Protein 4ZLD (pdb70)

Structure (mmCIF, N/CA/C/O backbone):
data_4ZLD
#
_entry.id   4ZLD
#
_cell.length_a   59.236
_cell.length_b   89.955
_cell.length_c   84.632
_cell.angle_alpha   90.00
_cell.angle_beta   90.00
_cell.angle_gamma   90.00
#
_symmetry.space_group_name_H-M   'C 2 2 21'
#
loop_
_entity.id
_entity.type
_entity.pdbx_description
1 polymer Roquin-2
2 polymer "RNA (5'-R(*UP*AP*AP*CP*UP*UP*CP*UP*GP*UP*GP*AP*AP*GP*UP*UP*G)-3')"
3 non-polymer GLYCEROL
4 water water
#
loop_
_atom_site.group_PDB
_atom_site.id
_atom_site.type_symbol
_atom_site.label_atom_id
_atom_site.label_alt_id
_atom_site.label_comp_id
_atom_site.label_asym_id
_atom_site.label_entity_id
_atom_site.label_seq_id
_atom_site.pdbx_PDB_ins_code
_atom_site.Cartn_x
_atom_site.Cartn_y
_atom_site.Cartn_z
_atom_site.occupancy
_atom_site.B_iso_or_equiv
_atom_site.auth_seq_id
_atom_site.auth_comp_id
_atom_site.auth_asym_id
_atom_site.auth_atom_id
_atom_site.pdbx_PDB_model_num
ATOM 1 N N . GLN A 1 1 ? -21.394 22.799 -36.387 1.00 46.09 171 GLN A N 1
ATOM 2 C CA . GLN A 1 1 ? -22.403 21.874 -35.781 1.00 43.13 171 GLN A CA 1
ATOM 3 C C . GLN A 1 1 ? -23.349 22.602 -34.837 1.00 41.74 171 GLN A C 1
ATOM 4 O O . GLN A 1 1 ? -22.953 23.536 -34.133 1.00 43.68 171 GLN A O 1
ATOM 10 N N . ASN A 1 2 ? -24.596 22.141 -34.809 1.00 38.08 172 ASN A N 1
ATOM 11 C CA . ASN A 1 2 ? -25.588 22.649 -33.876 1.00 37.48 172 ASN A CA 1
ATOM 12 C C . ASN A 1 2 ? -25.399 21.994 -32.497 1.00 34.98 172 ASN A C 1
ATOM 13 O O . ASN A 1 2 ? -24.639 21.020 -32.369 1.00 32.23 172 ASN A O 1
ATOM 18 N N . PRO A 1 3 ? -26.069 22.532 -31.465 1.00 32.93 173 PRO A N 1
ATOM 19 C CA . PRO A 1 3 ? -25.858 22.006 -30.108 1.00 31.06 173 PRO A CA 1
ATOM 20 C C . PRO A 1 3 ? -26.105 20.502 -29.970 1.00 29.89 173 PRO A C 1
ATOM 21 O O . PRO A 1 3 ? -25.376 19.819 -29.241 1.00 27.78 173 PRO A O 1
ATOM 25 N N A GLN A 1 4 ? -27.104 20.000 -30.683 0.50 28.36 174 GLN A N 1
ATOM 26 N N B GLN A 1 4 ? -27.121 19.988 -30.664 0.50 28.66 174 GLN A N 1
ATOM 27 C CA A GLN A 1 4 ? -27.481 18.599 -30.601 0.50 27.98 174 GLN A CA 1
ATOM 28 C CA B GLN A 1 4 ? -27.464 18.562 -30.601 0.50 28.42 174 GLN A CA 1
ATOM 29 C C A GLN A 1 4 ? -26.413 17.680 -31.200 0.50 28.01 174 GLN A C 1
ATOM 30 C C B GLN A 1 4 ? -26.361 17.690 -31.171 0.50 28.22 174 GLN A C 1
ATOM 31 O O A GLN A 1 4 ? -26.132 16.608 -30.662 0.50 27.92 174 GLN A O 1
ATOM 32 O O B GLN A 1 4 ? -26.012 16.656 -30.599 0.50 28.06 174 GLN A O 1
ATOM 43 N N . GLN A 1 5 ? -25.815 18.107 -32.308 1.00 28.20 175 GLN A N 1
ATOM 44 C CA . GLN A 1 5 ? -24.749 17.355 -32.954 1.00 29.92 175 GLN A CA 1
ATOM 45 C C . GLN A 1 5 ? -23.478 17.380 -32.091 1.00 25.74 175 GLN A C 1
ATOM 46 O O . GLN A 1 5 ? -22.789 16.362 -31.944 1.00 24.47 175 GLN A O 1
ATOM 52 N N . LEU A 1 6 ? -23.178 18.540 -31.507 1.00 24.80 176 LEU A N 1
ATOM 53 C CA . LEU A 1 6 ? -22.023 18.665 -30.623 1.00 23.52 176 LEU A CA 1
ATOM 54 C C . LEU A 1 6 ? -22.157 17.726 -29.433 1.00 23.39 176 LEU A C 1
ATOM 55 O O . LEU A 1 6 ? -21.213 17.020 -29.091 1.00 23.10 176 LEU A O 1
ATOM 60 N N . SER A 1 7 ? -23.337 17.709 -28.828 1.00 24.62 177 SER A N 1
ATOM 61 C CA . SER A 1 7 ? -23.593 16.838 -27.674 1.00 24.17 177 SER A CA 1
ATOM 62 C C . SER A 1 7 ? -23.432 15.361 -28.034 1.00 23.31 177 SER A C 1
ATOM 63 O O . SER A 1 7 ? -22.737 14.601 -27.343 1.00 21.58 177 SER A O 1
ATOM 66 N N . ALA A 1 8 ? -24.068 14.944 -29.119 1.00 22.13 178 ALA A N 1
ATOM 67 C CA . ALA A 1 8 ? -23.989 13.546 -29.554 1.00 22.16 178 ALA A CA 1
ATOM 68 C C . ALA A 1 8 ? -22.560 13.141 -29.906 1.00 21.49 178 ALA A C 1
ATOM 69 O O . ALA A 1 8 ? -22.118 12.051 -29.558 1.00 22.15 178 ALA A O 1
ATOM 71 N N . ASN A 1 9 ? -21.830 14.021 -30.605 1.00 20.52 179 ASN A N 1
ATOM 72 C CA . ASN A 1 9 ? -20.458 13.716 -30.963 1.00 21.55 179 ASN A CA 1
ATOM 73 C C . ASN A 1 9 ? -19.562 13.663 -29.726 1.00 20.40 179 ASN A C 1
ATOM 74 O O . ASN A 1 9 ? -18.627 12.867 -29.679 1.00 19.27 179 ASN A O 1
ATOM 79 N N . LEU A 1 10 ? -19.850 14.509 -28.741 1.00 18.65 180 LEU A N 1
ATOM 80 C CA . LEU A 1 10 ? -19.082 14.507 -27.491 1.00 18.56 180 LEU A CA 1
ATOM 81 C C . LEU A 1 10 ? -19.259 13.174 -26.780 1.00 18.43 180 LEU A C 1
ATOM 82 O O . LEU A 1 10 ? -18.291 12.531 -26.401 1.00 17.85 180 LEU A O 1
ATOM 87 N N . TRP A 1 11 ? -20.494 12.742 -26.617 1.00 18.76 181 TRP A N 1
ATOM 88 C CA . TRP A 1 11 ? -20.699 11.518 -25.846 1.00 18.49 181 TRP A CA 1
ATOM 89 C C . TRP A 1 11 ? -20.170 10.300 -26.618 1.00 19.00 181 TRP A C 1
ATOM 90 O O . TRP A 1 11 ? -19.657 9.360 -26.019 1.00 19.05 181 TRP A O 1
ATOM 101 N N . ALA A 1 12 ? -20.248 10.327 -27.950 1.00 19.11 182 ALA A N 1
ATOM 102 C CA . ALA A 1 12 ? -19.578 9.306 -28.749 1.00 19.88 182 ALA A CA 1
ATOM 103 C C . ALA A 1 12 ? -18.078 9.236 -28.477 1.00 19.14 182 ALA A C 1
ATOM 104 O O . ALA A 1 12 ? -17.508 8.152 -28.376 1.00 19.10 182 ALA A O 1
ATOM 106 N N . ALA A 1 13 ? -17.426 10.391 -28.364 1.00 18.77 183 ALA A N 1
ATOM 107 C CA . ALA A 1 13 ? -15.987 10.432 -28.126 1.00 19.03 183 ALA A CA 1
ATOM 108 C C . ALA A 1 13 ? -15.642 9.913 -26.727 1.00 17.99 183 ALA A C 1
ATOM 109 O O . ALA A 1 13 ? -14.678 9.175 -26.552 1.00 18.15 183 ALA A O 1
ATOM 111 N N . VAL A 1 14 ? -16.440 10.320 -25.745 1.00 17.66 184 VAL A N 1
ATOM 112 C CA . VAL A 1 14 ? -16.261 9.877 -24.370 1.00 17.36 184 VAL A CA 1
ATOM 113 C C . VAL A 1 14 ? -16.441 8.353 -24.301 1.00 18.06 184 VAL A C 1
ATOM 114 O O . VAL A 1 14 ? -15.595 7.638 -23.746 1.00 18.18 184 VAL A O 1
ATOM 118 N N . ARG A 1 15 ? -17.518 7.850 -24.894 1.00 18.62 185 ARG A N 1
ATOM 119 C CA . ARG A 1 15 ? -17.779 6.408 -24.874 1.00 19.11 185 ARG A CA 1
ATOM 120 C C . ARG A 1 15 ? -16.739 5.598 -25.635 1.00 19.33 185 ARG A C 1
ATOM 121 O O . ARG A 1 15 ? -16.415 4.480 -25.239 1.00 19.75 185 ARG A O 1
ATOM 129 N N . ALA A 1 16 ? -16.213 6.165 -26.724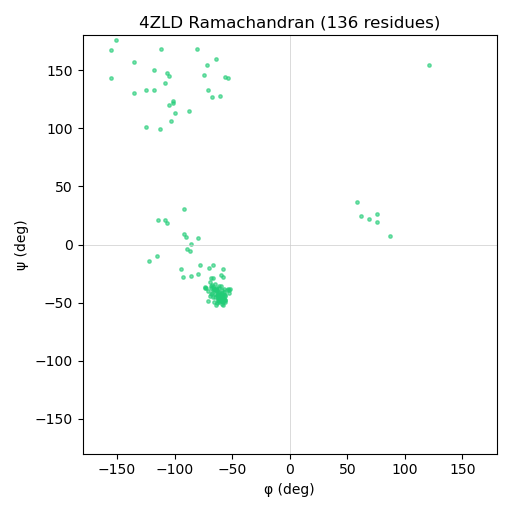 1.00 18.96 186 ALA A N 1
ATOM 130 C CA . ALA A 1 16 ? -15.170 5.495 -27.496 1.00 19.39 186 ALA A CA 1
ATOM 131 C C . ALA A 1 16 ? -13.923 5.219 -26.662 1.00 19.31 186 ALA A C 1
ATOM 132 O O . ALA A 1 16 ? -13.165 4.287 -26.969 1.00 21.82 186 ALA A O 1
ATOM 134 N N . ARG A 1 17 ? -13.708 6.030 -25.623 1.00 18.43 187 ARG A N 1
ATOM 135 C CA . ARG A 1 17 ? -12.589 5.901 -24.717 1.00 18.61 187 ARG A CA 1
ATOM 136 C C . ARG A 1 17 ? -12.891 5.033 -23.483 1.00 18.86 187 ARG A C 1
ATOM 137 O O . ARG A 1 17 ? -12.077 4.941 -22.575 1.00 20.30 187 ARG A O 1
ATOM 145 N N . GLY A 1 18 ? -14.039 4.368 -23.475 1.00 18.17 188 GLY A N 1
ATOM 146 C CA . GLY A 1 18 ? -14.417 3.507 -22.346 1.00 18.91 188 GLY A CA 1
ATOM 147 C C . GLY A 1 18 ? -14.878 4.304 -21.146 1.00 18.75 188 GLY A C 1
ATOM 148 O O . GLY A 1 18 ? -14.882 3.799 -20.016 1.00 19.79 188 GLY A O 1
ATOM 149 N N . CYS A 1 19 ? -15.259 5.550 -21.383 1.00 18.64 189 CYS A N 1
ATOM 150 C CA . CYS A 1 19 ? -15.702 6.446 -20.316 1.00 18.24 189 CYS A CA 1
ATOM 151 C C . CYS A 1 19 ? -17.193 6.734 -20.459 1.00 18.16 189 CYS A C 1
ATOM 152 O O . CYS A 1 19 ? -17.791 6.396 -21.468 1.00 18.78 189 CYS A O 1
ATOM 155 N N . GLN A 1 20 ? -17.796 7.333 -19.439 1.00 17.32 190 GLN A N 1
ATOM 156 C CA . GLN A 1 20 ? -19.208 7.748 -19.528 1.00 17.61 190 GLN A CA 1
ATOM 157 C C . GLN A 1 20 ? -19.478 8.877 -18.561 1.00 17.35 190 GLN A C 1
ATOM 158 O O . GLN A 1 20 ? -18.937 8.909 -17.442 1.00 16.86 190 GLN A O 1
ATOM 164 N N . PHE A 1 21 ? -20.331 9.794 -19.005 1.00 17.21 191 PHE A N 1
ATOM 165 C CA . PHE A 1 21 ? -20.955 10.775 -18.152 1.00 17.25 191 PHE A CA 1
ATOM 166 C C . PHE A 1 21 ? -22.394 10.308 -17.959 1.00 18.09 191 PHE A C 1
ATOM 167 O O . PHE A 1 21 ? -23.129 10.121 -18.929 1.00 19.15 191 PHE A O 1
ATOM 175 N N . LEU A 1 22 ? -22.763 10.058 -16.712 1.00 17.88 192 LEU A N 1
ATOM 176 C CA . LEU A 1 22 ? -24.055 9.428 -16.398 1.00 19.02 192 LEU A CA 1
ATOM 177 C C . LEU A 1 22 ? -25.227 10.407 -16.257 1.00 19.99 192 LEU A C 1
ATOM 178 O O . LEU A 1 22 ? -26.377 9.973 -16.121 1.00 21.79 192 LEU A O 1
ATOM 183 N N . GLY A 1 23 ? -24.947 11.701 -16.312 1.00 17.96 193 GLY A N 1
ATOM 184 C CA . GLY A 1 23 ? -25.938 12.739 -16.069 1.00 17.69 193 GLY A CA 1
ATOM 185 C C . GLY A 1 23 ? -25.464 13.584 -14.901 1.00 18.11 193 GLY A C 1
ATOM 186 O O . GLY A 1 23 ? -24.728 13.091 -14.038 1.00 18.20 193 GLY A O 1
ATOM 187 N N . PRO A 1 24 ? -25.905 14.849 -14.820 1.00 17.99 194 PRO A N 1
ATOM 188 C CA . PRO A 1 24 ? -25.318 15.722 -13.801 1.00 18.13 194 PRO A CA 1
ATOM 189 C C . PRO A 1 24 ? -25.486 15.240 -12.355 1.00 18.33 194 PRO A C 1
ATOM 190 O O . PRO A 1 24 ? -24.502 15.175 -11.614 1.00 19.42 194 PRO A O 1
ATOM 194 N N . ALA A 1 25 ? -26.696 14.862 -11.955 1.00 18.93 195 ALA A N 1
ATOM 195 C CA . ALA A 1 25 ? -26.895 14.445 -10.565 1.00 19.36 195 ALA A CA 1
ATOM 196 C C . ALA A 1 25 ? -26.139 13.162 -10.227 1.00 18.23 195 ALA A C 1
ATOM 197 O O . ALA A 1 25 ? -25.479 13.064 -9.190 1.00 19.25 195 ALA A O 1
ATOM 199 N N . MET A 1 26 ? -26.284 12.143 -11.063 1.00 17.81 196 MET A N 1
ATOM 200 C CA . MET A 1 26 ? -25.633 10.872 -10.779 1.00 17.57 196 MET A CA 1
ATOM 201 C C . MET A 1 26 ? -24.120 10.990 -10.808 1.00 17.69 196 MET A C 1
ATOM 202 O O . MET A 1 26 ? -23.440 10.379 -9.977 1.00 16.79 196 MET A O 1
ATOM 207 N N . GLN A 1 27 ? -23.573 11.765 -11.744 1.00 16.52 197 GLN A N 1
ATOM 208 C CA . GLN A 1 27 ? -22.115 11.882 -11.838 1.00 16.97 197 GLN A CA 1
ATOM 209 C C . GLN A 1 27 ? -21.556 12.510 -10.570 1.00 16.83 197 GLN A 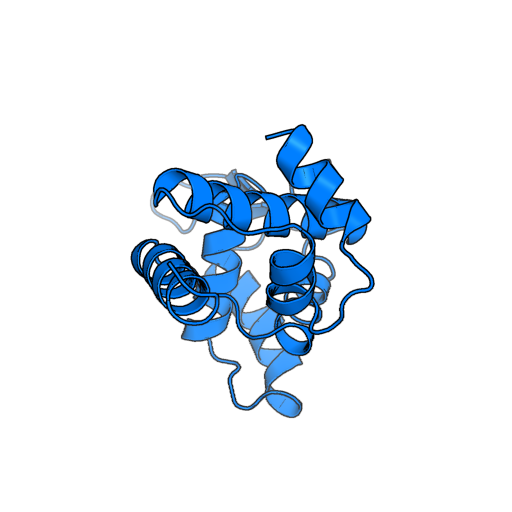C 1
ATOM 210 O O . GLN A 1 27 ? -20.529 12.060 -10.060 1.00 16.81 197 GLN A O 1
ATOM 216 N N . GLU A 1 28 ? -22.221 13.556 -10.085 1.00 16.64 198 GLU A N 1
ATOM 217 C CA . GLU A 1 28 ? -21.826 14.228 -8.849 1.00 18.39 198 GLU A CA 1
ATOM 218 C C . GLU A 1 28 ? -21.812 13.241 -7.678 1.00 17.86 198 GLU A C 1
ATOM 219 O O . GLU A 1 28 ? -20.825 13.179 -6.918 1.00 17.76 198 GLU A O 1
ATOM 225 N N A GLU A 1 29 ? -22.884 12.461 -7.525 0.50 17.42 199 GLU A N 1
ATOM 226 N N B GLU A 1 29 ? -22.878 12.462 -7.519 0.50 17.79 199 GLU A N 1
ATOM 227 C CA A GLU A 1 29 ? -22.947 11.487 -6.430 0.50 17.28 199 GLU A CA 1
ATOM 228 C CA B GLU A 1 29 ? -22.902 11.504 -6.423 0.50 17.94 199 GLU A CA 1
ATOM 229 C C A GLU A 1 29 ? -21.888 10.392 -6.567 0.50 16.93 199 GLU A C 1
ATOM 230 C C B GLU A 1 29 ? -21.802 10.463 -6.578 0.50 17.25 199 GLU A C 1
ATOM 231 O O A GLU A 1 29 ? -21.337 9.923 -5.570 0.50 17.26 199 GLU A O 1
ATOM 232 O O B GLU A 1 29 ? -21.104 10.138 -5.612 0.50 17.50 199 GLU A O 1
ATOM 243 N N . ALA A 1 30 ? -21.613 9.959 -7.794 1.00 15.99 200 ALA A N 1
ATOM 244 C CA . ALA A 1 30 ? -20.571 8.948 -8.013 1.00 15.73 200 ALA A CA 1
ATOM 245 C C . ALA A 1 30 ? -19.189 9.479 -7.587 1.00 16.31 200 ALA A C 1
ATOM 246 O O . ALA A 1 30 ? -18.427 8.786 -6.903 1.00 15.95 200 ALA A O 1
ATOM 248 N N . LEU A 1 31 ? -18.886 10.706 -7.974 1.00 16.26 201 LEU A N 1
ATOM 249 C CA . LEU A 1 31 ? -17.601 11.316 -7.630 1.00 16.68 201 LEU A CA 1
ATOM 250 C C . LEU A 1 31 ? -17.454 11.543 -6.114 1.00 16.71 201 LEU A C 1
ATOM 251 O O . LEU A 1 31 ? -16.382 11.336 -5.549 1.00 16.81 201 LEU A O 1
ATOM 256 N N . LYS A 1 32 ? -18.541 11.937 -5.465 1.00 16.91 202 LYS A N 1
ATOM 257 C CA . LYS A 1 32 ? -18.543 12.066 -4.004 1.00 17.51 202 LYS A CA 1
ATOM 258 C C . LYS A 1 32 ? -18.259 10.748 -3.299 1.00 17.64 202 LYS A C 1
ATOM 259 O O . LYS A 1 32 ? -17.581 10.724 -2.267 1.00 18.15 202 LYS A O 1
ATOM 265 N N . LEU A 1 33 ? -18.748 9.643 -3.864 1.00 16.46 203 LEU A N 1
ATOM 266 C CA . LEU A 1 33 ? -18.471 8.329 -3.303 1.00 16.45 203 LEU A CA 1
ATOM 267 C C . LEU A 1 33 ? -17.044 7.842 -3.552 1.00 15.80 203 LEU A C 1
ATOM 268 O O . LEU A 1 33 ? -16.453 7.172 -2.699 1.00 15.48 203 LEU A O 1
ATOM 273 N N . VAL A 1 34 ? -16.488 8.141 -4.727 1.00 15.62 204 VAL A N 1
ATOM 274 C CA . VAL A 1 34 ? -15.072 7.886 -4.956 1.00 15.61 204 VAL A CA 1
ATOM 275 C C . VAL A 1 34 ? -14.248 8.597 -3.866 1.00 16.07 204 VAL A C 1
ATOM 276 O O . VAL A 1 34 ? -13.336 8.006 -3.288 1.00 16.51 204 VAL A O 1
ATOM 280 N N A LEU A 1 35 ? -14.581 9.855 -3.579 0.50 16.64 205 LEU A N 1
ATOM 281 N N B LEU A 1 35 ? -14.587 9.847 -3.579 0.50 16.59 205 LEU A N 1
ATOM 282 C CA A LEU A 1 35 ? -13.927 10.600 -2.496 0.50 17.55 205 LEU A CA 1
ATOM 283 C CA B LEU A 1 35 ? -13.893 10.606 -2.548 0.50 17.56 205 LEU A CA 1
ATOM 284 C C A LEU A 1 35 ? -14.095 9.939 -1.157 0.50 17.46 205 LEU A C 1
ATOM 285 C C B LEU A 1 35 ? -14.115 10.028 -1.145 0.50 17.50 205 LEU A C 1
ATOM 286 O O A LEU A 1 35 ? -13.130 9.782 -0.400 0.50 17.60 205 LEU A O 1
ATOM 287 O O B LEU A 1 35 ? -13.189 10.011 -0.329 0.50 17.85 205 LEU A O 1
ATOM 296 N N . LEU A 1 36 ? -15.324 9.545 -0.857 1.00 16.88 206 LEU A N 1
ATOM 297 C CA . LEU A 1 36 ? -15.600 8.922 0.424 1.00 16.93 206 LEU A CA 1
ATOM 298 C C . LEU A 1 36 ? -14.658 7.720 0.613 1.00 17.17 206 LEU A C 1
ATOM 299 O O . LEU A 1 36 ? -14.140 7.507 1.714 1.00 18.14 206 LEU A O 1
ATOM 304 N N . ALA A 1 37 ? -14.441 6.945 -0.442 1.00 16.24 207 ALA A N 1
ATOM 305 C CA . ALA A 1 37 ? -13.570 5.772 -0.361 1.00 16.27 207 ALA A CA 1
ATOM 306 C C . ALA A 1 37 ? -12.082 6.123 -0.293 1.00 16.78 207 ALA A C 1
ATOM 307 O O . ALA A 1 37 ? -11.333 5.412 0.353 1.00 16.59 207 ALA A O 1
ATOM 309 N N . LEU A 1 38 ? -11.650 7.168 -1.013 1.00 16.62 208 LEU A N 1
ATOM 310 C CA . LEU A 1 38 ? -10.238 7.395 -1.265 1.00 17.20 208 LEU A CA 1
ATOM 311 C C . LEU A 1 38 ? -9.631 8.649 -0.658 1.00 16.91 208 LEU A C 1
ATOM 312 O O . LEU A 1 38 ? -8.401 8.782 -0.661 1.00 18.36 208 LEU A O 1
ATOM 317 N N . GLU A 1 39 ? -10.451 9.549 -0.126 1.00 16.95 209 GLU A N 1
ATOM 318 C CA . GLU A 1 39 ? -9.917 10.804 0.422 1.00 18.88 209 GLU A CA 1
ATOM 319 C C . GLU A 1 39 ? -8.898 10.593 1.529 1.00 20.10 209 GLU A C 1
ATOM 320 O O . GLU A 1 39 ? -8.016 11.439 1.712 1.00 20.10 209 GLU A O 1
ATOM 326 N N . ASP A 1 40 ? -8.996 9.481 2.258 1.00 19.02 210 ASP A N 1
ATOM 327 C CA . ASP A 1 40 ? -8.077 9.230 3.369 1.00 19.47 210 ASP A CA 1
ATOM 328 C C . ASP A 1 40 ? -6.809 8.465 2.987 1.00 19.84 210 ASP A C 1
ATOM 329 O O . ASP A 1 40 ? -5.996 8.146 3.870 1.00 21.74 210 ASP A O 1
ATOM 334 N N . GLY A 1 41 ? -6.606 8.226 1.695 1.00 18.89 211 GLY A N 1
ATOM 335 C CA . GLY A 1 41 ? -5.453 7.507 1.210 1.00 18.73 211 GLY A CA 1
ATOM 336 C C . GLY A 1 41 ? -5.549 6.002 1.139 1.00 18.70 211 GLY A C 1
ATOM 337 O O . GLY A 1 41 ? -4.558 5.334 0.811 1.00 18.69 211 GLY A O 1
ATOM 338 N N . SER A 1 42 ? -6.735 5.449 1.384 1.00 18.23 212 SER A N 1
ATOM 339 C CA . SER A 1 42 ? -6.961 4.017 1.147 1.00 17.65 212 SER A CA 1
ATOM 340 C C . SER A 1 42 ? -6.577 3.616 -0.273 1.00 17.43 212 SER A C 1
ATOM 341 O O . SER A 1 42 ? -6.780 4.372 -1.224 1.00 18.00 212 SER A O 1
ATOM 344 N N . ALA A 1 43 ? -6.030 2.418 -0.402 1.00 16.67 213 ALA A N 1
ATOM 345 C CA . ALA A 1 43 ? -5.565 1.893 -1.682 1.00 16.78 213 ALA A CA 1
ATOM 346 C C . ALA A 1 43 ? -6.447 0.728 -2.095 1.00 17.12 213 ALA A C 1
ATOM 347 O O . ALA A 1 43 ? -6.269 -0.386 -1.631 1.00 19.08 213 ALA A O 1
ATOM 349 N N . LEU A 1 44 ? -7.392 0.998 -2.987 1.00 16.15 214 LEU A N 1
ATOM 350 C CA . LEU A 1 44 ? -8.385 0.025 -3.409 1.00 16.36 214 LEU A CA 1
ATOM 351 C C . LEU A 1 44 ? -8.076 -0.500 -4.797 1.00 17.02 214 LEU A C 1
ATOM 352 O O . LEU A 1 44 ? -7.645 0.263 -5.667 1.00 17.12 214 LEU A O 1
ATOM 357 N N . SER A 1 45 ? -8.365 -1.780 -5.019 1.00 16.27 215 SER A N 1
ATOM 358 C CA . SER A 1 45 ? -8.375 -2.297 -6.376 1.00 16.59 215 SER A CA 1
ATOM 359 C C . SER A 1 45 ? -9.479 -1.587 -7.150 1.00 15.93 215 SER A C 1
ATOM 360 O O . SER A 1 45 ? -10.425 -1.048 -6.563 1.00 16.17 215 SER A O 1
ATOM 363 N N . ARG A 1 46 ? -9.379 -1.598 -8.472 1.00 16.38 216 ARG A N 1
ATOM 364 C CA . ARG A 1 46 ? -10.453 -1.063 -9.305 1.00 16.26 216 ARG A CA 1
ATOM 365 C C . ARG A 1 46 ? -11.783 -1.764 -8.974 1.00 16.28 216 ARG A C 1
ATOM 366 O O . ARG A 1 46 ? -12.821 -1.105 -8.828 1.00 15.83 216 ARG A O 1
ATOM 374 N N . LYS A 1 47 ? -11.766 -3.080 -8.814 1.00 16.61 217 LYS A N 1
ATOM 375 C CA . LYS A 1 47 ? -12.992 -3.832 -8.497 1.00 16.44 217 LYS A CA 1
ATOM 376 C C . LYS A 1 47 ? -13.630 -3.384 -7.179 1.00 16.46 217 LYS A C 1
ATOM 377 O O . LYS A 1 47 ? -14.844 -3.189 -7.108 1.00 16.08 217 LYS A O 1
ATOM 383 N N . VAL A 1 48 ? -12.815 -3.187 -6.144 1.00 15.49 218 VAL A N 1
ATOM 384 C CA . VAL A 1 48 ? -13.368 -2.812 -4.827 1.00 15.83 218 VAL A CA 1
ATOM 385 C C . VAL A 1 48 ? -13.857 -1.368 -4.821 1.00 15.77 218 VAL A C 1
ATOM 386 O O . VAL A 1 48 ? -14.888 -1.065 -4.224 1.00 15.41 218 VAL A O 1
ATOM 390 N N . LEU A 1 49 ? -13.141 -0.483 -5.516 1.00 15.35 219 LEU A N 1
ATOM 391 C CA . LEU A 1 49 ? -13.614 0.894 -5.687 1.00 15.56 219 LEU A CA 1
ATOM 392 C C . LEU A 1 49 ? -14.996 0.920 -6.348 1.00 15.21 219 LEU A C 1
ATOM 393 O O . LEU A 1 49 ? -15.930 1.571 -5.862 1.00 14.96 219 LEU A O 1
ATOM 398 N N . VAL A 1 50 ? -15.141 0.194 -7.448 1.00 14.95 220 VAL A N 1
ATOM 399 C CA . VAL A 1 50 ? -16.415 0.119 -8.143 1.00 15.60 220 VAL A CA 1
ATOM 400 C C . VAL A 1 50 ? -17.496 -0.467 -7.230 1.00 15.21 220 VAL A C 1
ATOM 401 O O . VAL A 1 50 ? -18.566 0.080 -7.148 1.00 15.20 220 VAL A O 1
ATOM 405 N N . LEU A 1 51 ? -17.203 -1.538 -6.489 1.00 15.88 221 LEU A N 1
ATOM 406 C CA . LEU A 1 51 ? -18.194 -2.118 -5.577 1.00 16.25 221 LEU A CA 1
ATOM 407 C C . LEU A 1 51 ? -18.671 -1.123 -4.519 1.00 16.16 221 LEU A C 1
ATOM 408 O O . LEU A 1 51 ? -19.872 -1.029 -4.221 1.00 17.33 221 LEU A O 1
ATOM 413 N N . PHE A 1 52 ? -17.720 -0.390 -3.947 1.00 15.46 222 PHE A N 1
ATOM 414 C CA . PHE A 1 52 ? -18.023 0.612 -2.939 1.00 15.84 222 PHE A CA 1
ATOM 415 C C . PHE A 1 52 ? -19.030 1.613 -3.482 1.00 15.74 222 PHE A C 1
ATOM 416 O O . PHE A 1 52 ? -20.037 1.932 -2.823 1.00 16.22 222 PHE A O 1
ATOM 424 N N . VAL A 1 53 ? -18.743 2.130 -4.671 1.00 14.74 223 VAL A N 1
ATOM 425 C CA . VAL A 1 53 ? -19.572 3.168 -5.261 1.00 14.77 223 VAL A CA 1
ATOM 426 C C . VAL A 1 53 ? -20.932 2.623 -5.725 1.00 15.59 223 VAL A C 1
ATOM 427 O O . VAL A 1 53 ? -21.976 3.217 -5.440 1.00 15.40 223 VAL A O 1
ATOM 431 N N . VAL A 1 54 ? -20.920 1.510 -6.462 1.00 16.50 224 VAL A N 1
ATOM 432 C CA . VAL A 1 54 ? -22.144 0.951 -7.017 1.00 17.19 224 VAL A CA 1
ATOM 433 C C . VAL A 1 54 ? -23.182 0.660 -5.933 1.00 18.25 224 VAL A C 1
ATOM 434 O O . VAL A 1 54 ? -24.325 1.076 -6.057 1.00 18.27 224 VAL A O 1
ATOM 438 N N . GLN A 1 55 ? -22.742 0.006 -4.861 1.00 19.93 225 GLN A N 1
ATOM 439 C CA . GLN A 1 55 ? -23.646 -0.448 -3.790 1.00 22.98 225 GLN A CA 1
ATOM 440 C C . GLN A 1 55 ? -24.379 0.750 -3.160 1.00 21.69 225 GLN A C 1
ATOM 441 O O . GLN A 1 55 ? -25.560 0.682 -2.828 1.00 22.57 225 GLN A O 1
ATOM 447 N N . ARG A 1 56 ? -23.687 1.871 -3.051 1.00 21.42 226 ARG A N 1
ATOM 448 C CA . ARG A 1 56 ? -24.277 3.049 -2.440 1.00 22.24 226 ARG A CA 1
ATOM 449 C C . ARG A 1 56 ? -25.192 3.819 -3.395 1.00 22.94 226 ARG A C 1
ATOM 450 O O . ARG A 1 56 ? -26.114 4.486 -2.944 1.00 23.13 226 ARG A O 1
ATOM 458 N N . LEU A 1 57 ? -24.971 3.709 -4.708 1.00 19.26 227 LEU A N 1
ATOM 459 C CA . LEU A 1 57 ? -25.828 4.373 -5.681 1.00 18.88 227 LEU A CA 1
ATOM 460 C C . LEU A 1 57 ? -27.075 3.592 -6.079 1.00 19.74 227 LEU A C 1
ATOM 461 O O . LEU A 1 57 ? -28.067 4.200 -6.500 1.00 19.35 227 LEU A O 1
ATOM 466 N N . GLU A 1 58 ? -27.001 2.267 -5.990 1.00 21.77 228 GLU A N 1
ATOM 467 C CA . GLU A 1 58 ? -28.065 1.394 -6.493 1.00 24.27 228 GLU A CA 1
ATOM 468 C C . GLU A 1 58 ? -29.461 1.750 -5.956 1.00 26.00 228 GLU A C 1
ATOM 469 O O . GLU A 1 58 ? -30.421 1.761 -6.726 1.00 26.42 228 GLU A O 1
ATOM 475 N N . PRO A 1 59 ? -29.575 2.069 -4.651 1.00 27.66 229 PRO A N 1
ATOM 476 C CA . PRO A 1 59 ? -30.925 2.389 -4.158 1.00 29.48 229 PRO A CA 1
ATOM 477 C C . PRO A 1 59 ? -31.609 3.546 -4.904 1.00 28.86 229 PRO A C 1
ATOM 478 O O . PRO A 1 59 ? -32.785 3.453 -5.228 1.00 31.89 229 PRO A O 1
ATOM 482 N N . ARG A 1 60 ? -30.858 4.594 -5.221 1.00 25.57 230 ARG A N 1
ATOM 483 C CA . ARG A 1 60 ? -31.395 5.792 -5.837 1.00 25.51 230 ARG A CA 1
ATOM 484 C C . ARG A 1 60 ? -31.348 5.805 -7.381 1.00 23.05 230 ARG A C 1
ATOM 485 O O . ARG A 1 60 ? -32.185 6.455 -8.022 1.00 23.90 230 ARG A O 1
ATOM 493 N N . PHE A 1 61 ? -30.376 5.096 -7.967 1.00 20.11 231 PHE A N 1
ATOM 494 C CA . PHE A 1 61 ? -30.081 5.211 -9.396 1.00 19.13 231 PHE A CA 1
ATOM 495 C C . PHE A 1 61 ? -30.132 3.853 -10.094 1.00 18.03 231 PHE A C 1
ATOM 496 O O . PHE A 1 61 ? -29.190 3.074 -9.991 1.00 18.31 231 PHE A O 1
ATOM 504 N N . PRO A 1 62 ? -31.237 3.553 -10.809 1.00 18.69 232 PRO A N 1
ATOM 505 C CA . PRO A 1 62 ? -31.359 2.307 -11.576 1.00 19.51 232 PRO A CA 1
ATOM 506 C C . PRO A 1 62 ? -30.253 2.135 -12.637 1.00 18.07 232 PRO A C 1
ATOM 507 O O . PRO A 1 62 ? -29.948 1.004 -13.063 1.00 20.30 232 PRO A O 1
ATOM 511 N N . GLN A 1 63 ? -29.629 3.238 -13.025 1.00 18.13 233 GLN A N 1
ATOM 512 C CA . GLN A 1 63 ? -28.496 3.198 -13.962 1.00 17.93 233 GLN A CA 1
ATOM 513 C C . GLN A 1 63 ? -27.233 2.590 -13.354 1.00 17.34 233 GLN A C 1
ATOM 514 O O . GLN A 1 63 ? -26.316 2.218 -14.092 1.00 17.11 233 GLN A O 1
ATOM 520 N N . ALA A 1 64 ? -27.134 2.558 -12.028 1.00 16.24 234 ALA A N 1
ATOM 521 C CA . ALA A 1 64 ? -25.912 2.131 -11.351 1.00 15.72 234 ALA A CA 1
ATOM 522 C C . ALA A 1 64 ? -25.650 0.664 -11.565 1.00 15.59 234 ALA A C 1
ATOM 523 O O . ALA A 1 64 ? -26.529 -0.165 -11.306 1.00 16.34 234 ALA A O 1
ATOM 525 N N . SER A 1 65 ? -24.447 0.363 -12.041 1.00 15.07 235 SER A N 1
ATOM 526 C CA . SER A 1 65 ? -23.952 -1.005 -12.214 1.00 14.54 235 SER A CA 1
ATOM 527 C C . SER A 1 65 ? -22.442 -0.995 -12.170 1.00 14.18 235 SER A C 1
ATOM 528 O O . SER A 1 65 ? -21.814 0.071 -12.329 1.00 14.31 235 SER A O 1
ATOM 531 N N . LYS A 1 66 ? -21.838 -2.182 -12.048 1.00 14.86 236 LYS A N 1
ATOM 532 C CA . LYS A 1 66 ? -20.399 -2.289 -12.216 1.00 15.72 236 LYS A CA 1
ATOM 533 C C . LYS A 1 66 ? -19.961 -1.683 -13.560 1.00 14.52 236 LYS A C 1
ATOM 534 O O . LYS A 1 66 ? -18.929 -0.992 -13.630 1.00 14.89 236 LYS A O 1
ATOM 540 N N . THR A 1 67 ? -20.755 -1.889 -14.617 1.00 14.13 237 THR A N 1
ATOM 541 C CA . THR A 1 67 ? -20.413 -1.330 -15.925 1.00 14.23 237 THR A CA 1
ATOM 542 C C . THR A 1 67 ? -20.415 0.196 -15.922 1.00 14.62 237 THR A C 1
ATOM 543 O O . THR A 1 67 ? -19.430 0.823 -16.338 1.00 14.48 237 THR A O 1
ATOM 547 N N . SER A 1 68 ? -21.503 0.802 -15.459 1.00 13.92 238 SER A N 1
ATOM 548 C CA . SER A 1 68 ? -21.630 2.244 -15.598 1.00 14.22 238 SER A CA 1
ATOM 549 C C . SER A 1 68 ? -20.678 2.972 -14.666 1.00 14.37 238 SER A C 1
ATOM 550 O O . SER A 1 68 ? -20.048 3.970 -15.055 1.00 14.79 238 SER A O 1
ATOM 553 N N . ILE A 1 69 ? -20.530 2.473 -13.437 1.00 13.67 239 ILE A N 1
ATOM 554 C CA . ILE A 1 69 ? -19.567 3.070 -12.511 1.00 15.20 239 ILE A CA 1
ATOM 555 C C . ILE A 1 69 ? -18.133 2.820 -12.973 1.00 14.91 239 ILE A C 1
ATOM 556 O O . ILE A 1 69 ? -17.278 3.703 -12.846 1.00 15.04 239 ILE A O 1
ATOM 561 N N . GLY A 1 70 ? -17.865 1.659 -13.551 1.00 14.97 240 GLY A N 1
ATOM 562 C CA . GLY A 1 70 ? -16.555 1.397 -14.151 1.00 15.67 240 GLY A CA 1
ATOM 563 C C . GLY A 1 70 ? -16.190 2.458 -15.173 1.00 15.59 240 GLY A C 1
ATOM 564 O O . GLY A 1 70 ? -15.040 2.883 -15.235 1.00 16.52 240 GLY A O 1
ATOM 565 N N . HIS A 1 71 ? -17.167 2.910 -15.949 1.00 15.17 241 HIS A N 1
ATOM 566 C CA . HIS A 1 71 ? -16.924 3.954 -16.955 1.00 15.65 241 HIS A CA 1
ATOM 567 C C . HIS A 1 71 ? -16.507 5.279 -16.336 1.00 15.33 241 HIS A C 1
ATOM 568 O O . HIS A 1 71 ? -15.700 6.033 -16.922 1.00 15.80 241 HIS A O 1
ATOM 575 N N . VAL A 1 72 ? -17.116 5.612 -15.203 1.00 14.82 242 VAL A N 1
ATOM 576 C CA . VAL A 1 72 ? -16.741 6.807 -14.446 1.00 15.17 242 VAL A CA 1
ATOM 577 C C . VAL A 1 72 ? -15.335 6.711 -13.857 1.00 15.60 242 VAL A C 1
ATOM 578 O O . VAL A 1 72 ? -14.529 7.661 -13.938 1.00 15.39 242 VAL A O 1
ATOM 582 N N . VAL A 1 73 ? -15.025 5.569 -13.264 1.00 14.97 243 VAL A N 1
ATOM 583 C CA . VAL A 1 73 ? -13.671 5.303 -12.778 1.00 15.92 243 VAL A CA 1
ATOM 584 C C . VAL A 1 73 ? -12.644 5.385 -13.919 1.00 16.02 243 VAL A C 1
ATOM 585 O O . VAL A 1 73 ? -11.551 5.943 -13.733 1.00 16.23 243 VAL A O 1
ATOM 589 N N . GLN A 1 74 ? -13.010 4.893 -15.100 1.00 15.88 244 GLN A N 1
ATOM 590 C CA . GLN A 1 74 ? -12.101 4.959 -16.246 1.00 16.17 244 GLN A CA 1
ATOM 591 C C . GLN A 1 74 ? -11.830 6.400 -16.640 1.00 16.57 244 GLN A C 1
ATOM 592 O O . GLN A 1 74 ? -10.717 6.755 -17.023 1.00 16.58 244 GLN A O 1
ATOM 598 N N . LEU A 1 75 ? -12.848 7.239 -16.552 1.00 16.56 245 LEU A N 1
ATOM 599 C CA . LEU A 1 75 ? -12.687 8.652 -16.865 1.00 16.80 245 LEU A CA 1
ATOM 600 C C . LEU A 1 75 ? -11.680 9.299 -15.923 1.00 16.63 245 LEU A C 1
ATOM 601 O O . LEU A 1 75 ? -10.788 10.047 -16.358 1.00 18.08 245 LEU A O 1
ATOM 606 N N . LEU A 1 76 ? -11.790 8.989 -14.632 1.00 15.86 246 LEU A N 1
ATOM 607 C CA . LEU A 1 76 ? -10.839 9.508 -13.661 1.00 16.04 246 LEU A CA 1
ATOM 608 C C . LEU A 1 76 ? -9.441 8.918 -13.890 1.00 16.41 246 LEU A C 1
ATOM 609 O O . LEU A 1 76 ? -8.428 9.589 -13.650 1.00 17.68 246 LEU A O 1
ATOM 614 N N . TYR A 1 77 ? -9.390 7.648 -14.283 1.00 16.48 247 TYR A N 1
ATOM 615 C CA . TYR A 1 77 ? -8.131 6.988 -14.588 1.00 16.84 247 TYR A CA 1
ATOM 616 C C . TYR A 1 77 ? -7.423 7.679 -15.763 1.00 17.42 247 TYR A C 1
ATOM 617 O O . TYR A 1 77 ? -6.235 7.984 -15.687 1.00 18.54 247 TYR A O 1
ATOM 626 N N . ARG A 1 78 ? -8.180 7.965 -16.812 1.00 17.65 248 ARG A N 1
ATOM 627 C CA . ARG A 1 78 ? -7.635 8.584 -18.016 1.00 18.23 248 ARG A CA 1
ATOM 628 C C . ARG A 1 78 ? -7.171 9.997 -17.707 1.00 18.90 248 ARG A C 1
ATOM 629 O O . ARG A 1 78 ? -6.212 10.488 -18.335 1.00 20.22 248 ARG A O 1
ATOM 637 N N . ALA A 1 79 ? -7.812 10.634 -16.724 1.00 18.56 249 ALA A N 1
ATOM 638 C CA . ALA A 1 79 ? -7.443 11.977 -16.259 1.00 19.26 249 ALA A CA 1
ATOM 639 C C . ALA A 1 79 ? -6.235 11.989 -15.311 1.00 20.12 249 ALA A C 1
ATOM 640 O O . ALA A 1 79 ? -5.897 13.035 -14.758 1.00 22.45 249 ALA A O 1
ATOM 642 N N . SER A 1 80 ? -5.609 10.839 -15.109 1.00 19.39 250 SER A N 1
ATOM 643 C CA . SER A 1 80 ? -4.456 10.707 -14.228 1.00 20.19 250 SER A CA 1
ATOM 644 C C . SER A 1 80 ? -4.748 11.130 -12.795 1.00 20.31 250 SER A C 1
ATOM 645 O O . SER A 1 80 ? -3.878 11.691 -12.123 1.00 20.76 250 SER A O 1
ATOM 648 N N . CYS A 1 81 ? -5.961 10.838 -12.308 1.00 18.00 251 CYS A N 1
ATOM 649 C CA . CYS A 1 81 ? -6.316 11.126 -10.923 1.00 18.63 251 CYS A CA 1
ATOM 650 C C . CYS A 1 81 ? -5.766 10.126 -9.912 1.00 17.87 251 CYS A C 1
ATOM 651 O O . CYS A 1 81 ? -5.737 10.450 -8.733 1.00 18.40 251 CYS A O 1
ATOM 654 N N . PHE A 1 82 ? -5.343 8.944 -10.363 1.00 17.35 252 PHE A N 1
ATOM 655 C CA . PHE A 1 82 ? -4.944 7.881 -9.443 1.00 18.63 252 PHE A CA 1
ATOM 656 C C . PHE A 1 82 ? -3.438 7.657 -9.432 1.00 20.97 252 PHE A C 1
ATOM 657 O O . PHE A 1 82 ? -2.784 7.662 -10.493 1.00 20.93 252 PHE A O 1
ATOM 665 N N . LYS A 1 83 ? -2.916 7.448 -8.222 1.00 20.51 253 LYS A N 1
ATOM 666 C CA . LYS A 1 83 ? -1.598 6.853 -8.042 1.00 21.96 253 LYS A CA 1
ATOM 667 C C . LYS A 1 83 ? -1.817 5.358 -8.012 1.00 20.64 253 LYS A C 1
ATOM 668 O O . LYS A 1 83 ? -2.491 4.846 -7.098 1.00 20.63 253 LYS A O 1
ATOM 674 N N . VAL A 1 84 ? -1.272 4.665 -9.010 1.00 20.73 254 VAL A N 1
ATOM 675 C CA . VAL A 1 84 ? -1.478 3.222 -9.191 1.00 21.58 254 VAL A CA 1
ATOM 676 C C . VAL A 1 84 ? -0.259 2.439 -8.698 1.00 23.48 254 VAL A C 1
ATOM 677 O O . VAL A 1 84 ? 0.867 2.689 -9.144 1.00 24.59 254 VAL A O 1
ATOM 681 N N . THR A 1 85 ? -0.488 1.517 -7.765 1.00 22.34 255 THR A N 1
ATOM 682 C CA . THR A 1 85 ? 0.558 0.626 -7.273 1.00 23.67 255 THR A CA 1
ATOM 683 C C . THR A 1 85 ? 0.432 -0.730 -7.960 1.00 23.78 255 THR A C 1
ATOM 684 O O . THR A 1 85 ? -0.553 -1.449 -7.764 1.00 22.65 255 THR A O 1
ATOM 688 N N . LYS A 1 86 ? 1.424 -1.068 -8.789 1.00 24.81 256 LYS A N 1
ATOM 689 C CA . LYS A 1 86 ? 1.480 -2.362 -9.440 1.00 26.76 256 LYS A CA 1
ATOM 690 C C . LYS A 1 86 ? 1.885 -3.423 -8.434 1.00 26.57 256 LYS A C 1
ATOM 691 O O . LYS A 1 86 ? 2.651 -3.152 -7.508 1.00 27.66 256 LYS A O 1
ATOM 697 N N . ARG A 1 87 ? 1.338 -4.616 -8.603 1.00 26.40 257 ARG A N 1
ATOM 698 C CA . ARG A 1 87 ? 1.688 -5.758 -7.777 1.00 27.45 257 ARG A CA 1
ATOM 699 C C . ARG A 1 87 ? 1.868 -6.956 -8.703 1.00 29.89 257 ARG A C 1
ATOM 700 O O . ARG A 1 87 ? 1.031 -7.232 -9.557 1.00 28.13 257 ARG A O 1
ATOM 708 N N . ASP A 1 88 ? 2.979 -7.662 -8.550 1.00 33.71 258 ASP A N 1
ATOM 709 C CA . ASP A 1 88 ? 3.300 -8.737 -9.481 1.00 35.91 258 ASP A CA 1
ATOM 710 C C . ASP A 1 88 ? 2.234 -9.815 -9.477 1.00 35.58 258 ASP A C 1
ATOM 711 O O . ASP A 1 88 ? 1.849 -10.320 -8.421 1.00 34.73 258 ASP A O 1
ATOM 716 N N . GLU A 1 89 ? 1.754 -10.143 -10.673 1.00 36.05 259 GLU A N 1
ATOM 717 C CA . GLU A 1 89 ? 0.792 -11.217 -10.866 1.00 38.83 259 GLU A CA 1
ATOM 718 C C . GLU A 1 89 ? -0.522 -10.954 -10.130 1.00 35.06 259 GLU A C 1
ATOM 719 O O . GLU A 1 89 ? -1.258 -11.892 -9.811 1.00 37.53 259 GLU A O 1
ATOM 725 N N . ASP A 1 90 ? -0.837 -9.684 -9.871 1.00 33.09 260 ASP A N 1
ATOM 726 C CA . ASP A 1 90 ? -2.048 -9.368 -9.139 1.00 30.72 260 ASP A CA 1
ATOM 727 C C . ASP A 1 90 ? -2.672 -8.032 -9.539 1.00 27.53 260 ASP A C 1
ATOM 728 O O . ASP A 1 90 ? -2.071 -7.255 -10.277 1.00 27.70 260 ASP A O 1
ATOM 733 N N A SER A 1 91 ? -3.885 -7.791 -9.046 0.50 24.90 261 SER A N 1
ATOM 734 N N B SER A 1 91 ? -3.886 -7.784 -9.067 0.50 26.27 261 SER A N 1
ATOM 735 C CA A SER A 1 91 ? -4.601 -6.536 -9.292 0.50 22.51 261 SER A CA 1
ATOM 736 C CA B SER A 1 91 ? -4.570 -6.535 -9.376 0.50 24.59 261 SER A CA 1
ATOM 737 C C A SER A 1 91 ? -3.828 -5.344 -8.721 0.50 21.65 261 SER A C 1
ATOM 738 C C B SER A 1 91 ? -3.839 -5.353 -8.741 0.50 22.79 261 SER A C 1
ATOM 739 O O A SER A 1 91 ? -3.394 -5.368 -7.567 0.50 21.33 261 SER A O 1
ATOM 740 O O B SER A 1 91 ? -3.444 -5.396 -7.574 0.50 22.58 261 SER A O 1
ATOM 745 N N . SER A 1 92 ? -3.682 -4.288 -9.517 1.00 21.11 262 SER A N 1
ATOM 746 C CA . SER A 1 92 ? -3.091 -3.070 -9.026 1.00 20.37 262 SER A CA 1
ATOM 747 C C . SER A 1 92 ? -3.995 -2.417 -7.972 1.00 20.27 262 SER A C 1
ATOM 748 O O . SER A 1 92 ? -5.211 -2.649 -7.946 1.00 19.88 262 SER A O 1
ATOM 751 N N . LEU A 1 93 ? -3.393 -1.627 -7.104 1.00 19.02 263 LEU A N 1
ATOM 752 C CA . LEU A 1 93 ? -4.152 -0.824 -6.155 1.00 19.75 263 LEU A CA 1
ATOM 753 C C . LEU A 1 93 ? -4.117 0.637 -6.560 1.00 20.43 263 LEU A C 1
ATOM 754 O O . LEU A 1 93 ? -3.150 1.110 -7.154 1.00 20.07 263 LEU A O 1
ATOM 759 N N . MET A 1 94 ? -5.190 1.350 -6.264 1.00 19.69 264 MET A N 1
ATOM 760 C CA . MET A 1 94 ? -5.322 2.739 -6.643 1.00 19.14 264 MET A CA 1
ATOM 761 C C . MET A 1 94 ? -5.615 3.640 -5.457 1.00 18.09 264 MET A C 1
ATOM 762 O O . MET A 1 94 ? -6.496 3.361 -4.630 1.00 18.36 264 MET A O 1
ATOM 767 N N . GLN A 1 95 ? -4.868 4.740 -5.391 1.00 17.92 265 GLN A N 1
ATOM 768 C CA . GLN A 1 95 ? -5.128 5.812 -4.460 1.00 18.02 265 GLN A CA 1
ATOM 769 C C . GLN A 1 95 ? -5.440 7.071 -5.242 1.00 18.35 265 GLN A C 1
ATOM 770 O O . GLN A 1 95 ? -4.950 7.254 -6.364 1.00 18.80 265 GLN A O 1
ATOM 776 N N . LEU A 1 96 ? -6.253 7.938 -4.666 1.00 17.98 266 LEU A N 1
ATOM 777 C CA . LEU A 1 96 ? -6.414 9.258 -5.257 1.00 18.80 266 LEU A CA 1
ATOM 778 C C . LEU A 1 96 ? -5.125 10.026 -5.027 1.00 19.52 266 LEU A C 1
ATOM 779 O O . LEU A 1 96 ? -4.614 10.053 -3.910 1.00 20.96 266 LEU A O 1
ATOM 784 N N . LYS A 1 97 ? -4.603 10.675 -6.054 1.00 20.04 267 LYS A N 1
ATOM 785 C CA . LYS A 1 97 ? -3.492 11.597 -5.805 1.00 21.69 267 LYS A CA 1
ATOM 786 C C . LYS A 1 97 ? -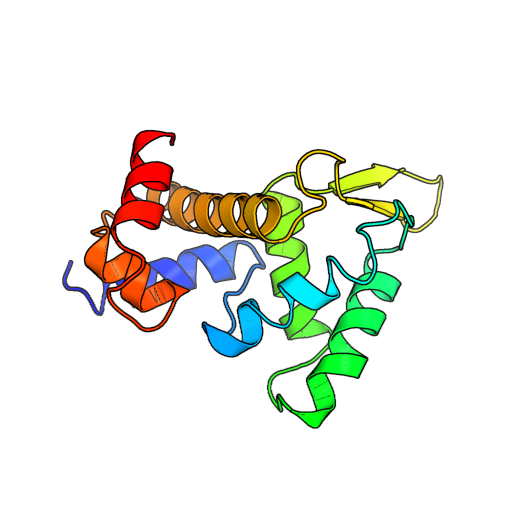3.887 12.654 -4.779 1.00 22.40 267 LYS A C 1
ATOM 787 O O . LYS A 1 97 ? -5.015 13.139 -4.763 1.00 21.00 267 LYS A O 1
ATOM 793 N N . GLU A 1 98 ? -2.930 13.050 -3.930 1.00 24.64 268 GLU A N 1
ATOM 794 C CA . GLU A 1 98 ? -3.206 13.998 -2.849 1.00 26.10 268 GLU A CA 1
ATOM 795 C C . GLU A 1 98 ? -3.886 15.286 -3.334 1.00 24.32 268 GLU A C 1
ATOM 796 O O . GLU A 1 98 ? -4.786 15.792 -2.693 1.00 25.09 268 GLU A O 1
ATOM 802 N N . GLU A 1 99 ? -3.475 15.789 -4.496 1.00 24.43 269 GLU A N 1
ATOM 803 C CA . GLU A 1 99 ? -4.041 17.034 -5.037 1.00 26.06 269 GLU A CA 1
ATOM 804 C C . GLU A 1 99 ? -5.520 16.940 -5.431 1.00 24.92 269 GLU A C 1
ATOM 805 O O . GLU A 1 99 ? -6.196 17.966 -5.582 1.00 25.72 269 GLU A O 1
ATOM 811 N N . PHE A 1 100 ? -6.033 15.716 -5.587 1.00 23.89 270 PHE A N 1
ATOM 812 C CA . PHE A 1 100 ? -7.437 15.532 -5.962 1.00 23.47 270 PHE A CA 1
ATOM 813 C C . PHE A 1 100 ? -8.308 14.994 -4.827 1.00 24.72 270 PHE A C 1
ATOM 814 O O . PHE A 1 100 ? -9.391 14.479 -5.089 1.00 25.71 270 PHE A O 1
ATOM 822 N N . ARG A 1 101 ? -7.875 15.154 -3.570 1.00 23.25 271 ARG A N 1
ATOM 823 C CA . ARG A 1 101 ? -8.620 14.598 -2.436 1.00 24.32 271 ARG A CA 1
ATOM 824 C C . ARG A 1 101 ? -9.642 15.557 -1.820 1.00 25.38 271 ARG A C 1
ATOM 825 O O . ARG A 1 101 ? -9.928 15.486 -0.631 1.00 30.91 271 ARG A O 1
ATOM 833 N N . SER A 1 102 ? -10.204 16.441 -2.640 1.00 24.37 272 SER A N 1
ATOM 834 C CA . SER A 1 102 ? -11.385 17.226 -2.289 1.00 24.65 272 SER A CA 1
ATOM 835 C C . SER A 1 102 ? -12.347 17.200 -3.476 1.00 23.11 272 SER A C 1
ATOM 836 O O . SER A 1 102 ? -11.902 16.991 -4.615 1.00 22.65 272 SER A O 1
ATOM 839 N N . TYR A 1 103 ? -13.639 17.428 -3.237 1.00 23.06 273 TYR A N 1
ATOM 840 C CA . TYR A 1 103 ? -14.612 17.396 -4.328 1.00 23.30 273 TYR A CA 1
ATOM 841 C C . TYR A 1 103 ? -14.302 18.478 -5.352 1.00 23.38 273 TYR A C 1
ATOM 842 O O . TYR A 1 103 ? -14.346 18.215 -6.551 1.00 21.51 273 TYR A O 1
ATOM 851 N N . GLU A 1 104 ? -13.987 19.693 -4.897 1.00 23.68 274 GLU A N 1
ATOM 852 C CA . GLU A 1 104 ? -13.708 20.778 -5.862 1.00 25.09 274 GLU A CA 1
ATOM 853 C C . GLU A 1 104 ? -12.578 20.402 -6.830 1.00 22.65 274 GLU A C 1
ATOM 854 O O . GLU A 1 104 ? -12.709 20.567 -8.049 1.00 21.82 274 GLU A O 1
ATOM 860 N N . ALA A 1 105 ? -11.484 19.883 -6.296 1.00 20.93 275 ALA A N 1
ATOM 861 C CA . ALA A 1 105 ? -10.336 19.518 -7.104 1.00 20.71 275 ALA A CA 1
ATOM 862 C C . ALA A 1 105 ? -10.609 18.309 -8.006 1.00 19.87 275 ALA A C 1
ATOM 863 O O . ALA A 1 105 ? -10.234 18.297 -9.184 1.00 19.67 275 ALA A O 1
ATOM 865 N N . LEU A 1 106 ? -11.248 17.279 -7.452 1.00 18.76 276 LEU A N 1
ATOM 866 C CA . LEU A 1 106 ? -11.553 16.099 -8.248 1.00 18.00 276 LEU A CA 1
ATOM 867 C C . LEU A 1 106 ? -12.532 16.426 -9.362 1.00 18.05 276 LEU A C 1
ATOM 868 O O . LEU A 1 106 ? -12.347 15.995 -10.508 1.00 17.54 276 LEU A O 1
ATOM 873 N N . ARG A 1 107 ? -13.576 17.181 -9.024 1.00 17.94 277 ARG A N 1
ATOM 874 C CA . ARG A 1 107 ? -14.597 17.549 -10.004 1.00 18.52 277 ARG A CA 1
ATOM 875 C C . ARG A 1 107 ? -14.002 18.406 -11.117 1.00 18.64 277 ARG A C 1
ATOM 876 O O . ARG A 1 107 ? -14.340 18.222 -12.296 1.00 17.92 277 ARG A O 1
ATOM 884 N N . ARG A 1 108 ? -13.098 19.320 -10.761 1.00 18.87 278 ARG A N 1
ATOM 885 C CA . ARG A 1 108 ? -12.454 20.149 -11.782 1.00 19.55 278 ARG A CA 1
ATOM 886 C C . ARG A 1 108 ? -11.650 19.285 -12.751 1.00 19.47 278 ARG A C 1
ATOM 887 O O . ARG A 1 108 ? -11.710 19.479 -13.964 1.00 18.74 278 ARG A O 1
ATOM 895 N N . GLU A 1 109 ? -10.902 18.310 -12.240 1.00 18.15 279 GLU A N 1
ATOM 896 C CA . GLU A 1 109 ? -10.101 17.465 -13.104 1.00 19.18 279 GLU A CA 1
ATOM 897 C C . GLU A 1 109 ? -10.978 16.592 -13.998 1.00 17.35 279 GLU A C 1
ATOM 898 O O . GLU A 1 109 ? -10.669 16.379 -15.171 1.00 17.34 279 GLU A O 1
ATOM 904 N N . HIS A 1 110 ? -12.066 16.096 -13.422 1.00 17.28 280 HIS A N 1
ATOM 905 C CA . HIS A 1 110 ? -13.063 15.332 -14.163 1.00 16.72 280 HIS A CA 1
ATOM 906 C C . HIS A 1 110 ? -13.626 16.151 -15.333 1.00 16.06 280 HIS A C 1
ATOM 907 O O . HIS A 1 110 ? -13.634 15.700 -16.478 1.00 15.92 280 HIS A O 1
ATOM 914 N N . ASP A 1 111 ? -14.084 17.360 -15.039 1.00 16.32 281 ASP A N 1
ATOM 915 C CA . ASP A 1 111 ? -14.643 18.218 -16.061 1.00 16.71 281 ASP A CA 1
ATOM 916 C C . ASP A 1 111 ? -13.598 18.552 -17.130 1.00 16.05 281 ASP A C 1
ATOM 917 O O . ASP A 1 111 ? -13.891 18.545 -18.340 1.00 16.43 281 ASP A O 1
ATOM 922 N N . ALA A 1 112 ? -12.372 18.832 -16.699 1.00 15.88 282 ALA A N 1
ATOM 923 C CA . ALA A 1 112 ? -11.281 19.140 -17.638 1.00 16.86 282 ALA A CA 1
ATOM 924 C C . ALA A 1 112 ? -10.989 17.971 -18.578 1.00 17.18 282 ALA A C 1
ATOM 925 O O . ALA A 1 112 ? -10.710 18.157 -19.743 1.00 16.99 282 ALA A O 1
ATOM 927 N N . GLN A 1 113 ? -11.074 16.742 -18.067 1.00 16.27 283 GLN A N 1
ATOM 928 C CA . GLN A 1 113 ? -10.881 15.576 -18.903 1.00 17.07 283 GLN A CA 1
ATOM 929 C C . GLN A 1 113 ? -11.956 15.471 -19.992 1.00 16.89 283 GLN A C 1
ATOM 930 O O . GLN A 1 113 ? -11.648 15.155 -21.136 1.00 17.55 283 GLN A O 1
ATOM 936 N N . ILE A 1 114 ? -13.213 15.773 -19.671 1.00 16.88 284 ILE A N 1
ATOM 937 C CA . ILE A 1 114 ? -14.258 15.733 -20.695 1.00 16.73 284 ILE A CA 1
ATOM 938 C C . ILE A 1 114 ? -14.019 16.844 -21.735 1.00 17.12 284 ILE A C 1
ATOM 939 O O . ILE A 1 114 ? -14.160 16.613 -22.917 1.00 17.92 284 ILE A O 1
ATOM 944 N N . VAL A 1 115 ? -13.641 18.040 -21.288 1.00 16.91 285 VAL A N 1
ATOM 945 C CA . VAL A 1 115 ? -13.323 19.123 -22.231 1.00 17.80 285 VAL A CA 1
ATOM 946 C C . VAL A 1 115 ? -12.135 18.715 -23.114 1.00 18.42 285 VAL A C 1
ATOM 947 O O . VAL A 1 115 ? -12.127 18.954 -24.323 1.00 18.46 285 VAL A O 1
ATOM 951 N N . HIS A 1 116 ? -11.136 18.079 -22.521 1.00 19.46 286 HIS A N 1
ATOM 952 C CA . HIS A 1 116 ? -10.012 17.580 -23.287 1.00 20.23 286 HIS A CA 1
ATOM 953 C C . HIS A 1 116 ? -10.441 16.593 -24.365 1.00 19.91 286 HIS A C 1
ATOM 954 O O . HIS A 1 116 ? -9.950 16.633 -25.501 1.00 19.90 286 HIS A O 1
ATOM 961 N N . ILE A 1 117 ? -11.341 15.680 -24.016 1.00 17.72 287 ILE A N 1
ATOM 962 C CA . ILE A 1 117 ? -11.873 14.744 -24.993 1.00 18.37 287 ILE A CA 1
ATOM 963 C C . ILE A 1 117 ? -12.575 15.497 -26.133 1.00 18.34 287 ILE A C 1
ATOM 964 O O . ILE A 1 117 ? -12.406 15.127 -27.314 1.00 19.59 287 ILE A O 1
ATOM 969 N N . ALA A 1 118 ? -13.356 16.527 -25.802 1.00 18.34 288 ALA A N 1
ATOM 970 C CA . ALA A 1 118 ? -14.000 17.362 -26.819 1.00 19.44 288 ALA A CA 1
ATOM 971 C C . ALA A 1 118 ? -12.943 17.942 -27.759 1.00 20.77 288 ALA A C 1
ATOM 972 O O . ALA A 1 118 ? -13.129 17.933 -28.979 1.00 22.64 288 ALA A O 1
ATOM 974 N N . MET A 1 119 ? -11.854 18.431 -27.180 1.00 22.60 289 MET A N 1
ATOM 975 C CA . MET A 1 119 ? -10.759 19.014 -27.966 1.00 23.24 289 MET A CA 1
ATOM 976 C C . MET A 1 119 ? -10.096 17.962 -28.846 1.00 23.92 289 MET A C 1
ATOM 977 O O . MET A 1 119 ? -9.815 18.222 -30.020 1.00 24.98 289 MET A O 1
ATOM 982 N N . GLU A 1 120 ? -9.870 16.765 -28.303 1.00 23.88 290 GLU A N 1
ATOM 983 C CA . GLU A 1 120 ? -9.343 15.652 -29.094 1.00 24.39 290 GLU A CA 1
ATOM 984 C C . GLU A 1 120 ? -10.223 15.341 -30.301 1.00 25.32 290 GLU A C 1
ATOM 985 O O . GLU A 1 120 ? -9.716 14.998 -31.380 1.00 26.38 290 GLU A O 1
ATOM 991 N N . ALA A 1 121 ? -11.537 15.434 -30.108 1.00 24.66 291 ALA A N 1
ATOM 992 C CA . ALA A 1 121 ? -12.537 15.140 -31.130 1.00 25.99 291 ALA A CA 1
ATOM 993 C C . ALA A 1 121 ? -12.858 16.328 -32.048 1.00 25.91 291 ALA A C 1
ATOM 994 O O . ALA A 1 121 ? -13.717 16.206 -32.917 1.00 28.42 291 ALA A O 1
ATOM 996 N N . GLY A 1 122 ? -12.209 17.471 -31.834 1.00 26.49 292 GLY A N 1
ATOM 997 C CA . GLY A 1 122 ? -12.412 18.645 -32.687 1.00 26.77 292 GLY A CA 1
ATOM 998 C C . GLY A 1 122 ? -13.718 19.379 -32.440 1.00 28.23 292 GLY A C 1
ATOM 999 O O . GLY A 1 122 ? -14.236 20.056 -33.330 1.00 29.72 292 GLY A O 1
ATOM 1000 N N . LEU A 1 123 ? -14.251 19.272 -31.223 1.00 25.71 293 LEU A N 1
ATOM 1001 C CA . LEU A 1 123 ? -15.555 19.840 -30.907 1.00 26.41 293 LEU A CA 1
ATOM 1002 C C . LEU A 1 123 ? -15.426 21.153 -30.142 1.00 27.85 293 LEU A C 1
ATO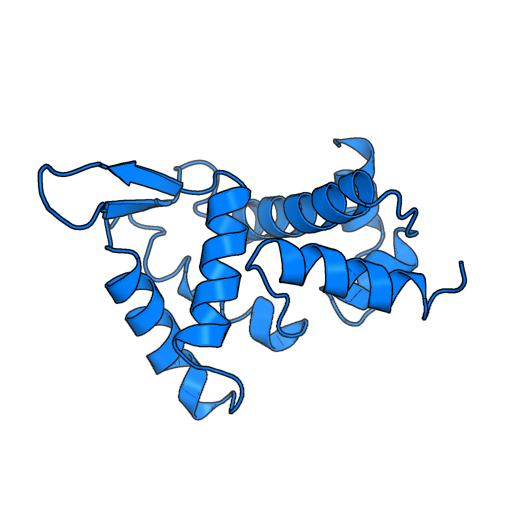M 1003 O O . LEU A 1 123 ? -14.848 21.199 -29.064 1.00 29.02 293 LEU A O 1
ATOM 1008 N N . ARG A 1 124 ? -15.996 22.221 -30.691 1.00 28.46 294 ARG A N 1
ATOM 1009 C CA . ARG A 1 124 ? -15.942 23.525 -30.050 1.00 30.60 294 ARG A CA 1
ATOM 1010 C C . ARG A 1 124 ? -17.280 23.808 -29.390 1.00 28.03 294 ARG A C 1
ATOM 1011 O O . ARG A 1 124 ? -18.268 24.072 -30.058 1.00 28.28 294 ARG A O 1
ATOM 1019 N N . ILE A 1 125 ? -17.297 23.716 -28.064 1.00 24.60 295 ILE A N 1
ATOM 1020 C CA . ILE A 1 125 ? -18.514 23.798 -27.281 1.00 23.13 295 ILE A CA 1
ATOM 1021 C C . ILE A 1 125 ? -18.370 25.019 -26.373 1.00 22.01 295 ILE A C 1
ATOM 1022 O O . ILE A 1 125 ? -17.329 25.209 -25.751 1.00 23.13 295 ILE A O 1
ATOM 1027 N N . SER A 1 126 ? -19.401 25.855 -26.316 1.00 22.45 296 SER A N 1
ATOM 1028 C CA . SER A 1 126 ? -19.366 27.078 -25.498 1.00 22.95 296 SER A CA 1
ATOM 1029 C C . SER A 1 126 ? -19.441 26.786 -23.996 1.00 22.50 296 SER A C 1
ATOM 1030 O O . SER A 1 126 ? -20.011 25.772 -23.589 1.00 21.30 296 SER A O 1
ATOM 1033 N N . PRO A 1 127 ? -18.906 27.687 -23.158 1.00 22.08 297 PRO A N 1
ATOM 1034 C CA . PRO A 1 127 ? -19.106 27.535 -21.708 1.00 22.34 297 PRO A CA 1
ATOM 1035 C C . PRO A 1 127 ? -20.571 27.350 -21.292 1.00 22.41 297 PRO A C 1
ATOM 1036 O O . PRO A 1 127 ? -20.848 26.571 -20.374 1.00 21.57 297 PRO A O 1
ATOM 1040 N N . GLU A 1 128 ? -21.498 28.052 -21.955 1.00 22.21 298 GLU A N 1
ATOM 1041 C CA . GLU A 1 128 ? -22.928 27.902 -21.699 1.00 24.51 298 GLU A CA 1
ATOM 1042 C C . GLU A 1 128 ? -23.353 26.458 -21.929 1.00 22.77 298 GLU A C 1
ATOM 1043 O O . GLU A 1 128 ? -23.993 25.865 -21.073 1.00 22.68 298 GLU A O 1
ATOM 1049 N N . GLN A 1 129 ? -23.009 25.906 -23.085 1.00 21.97 299 GLN A N 1
ATOM 1050 C CA . GLN A 1 129 ? -23.402 24.533 -23.367 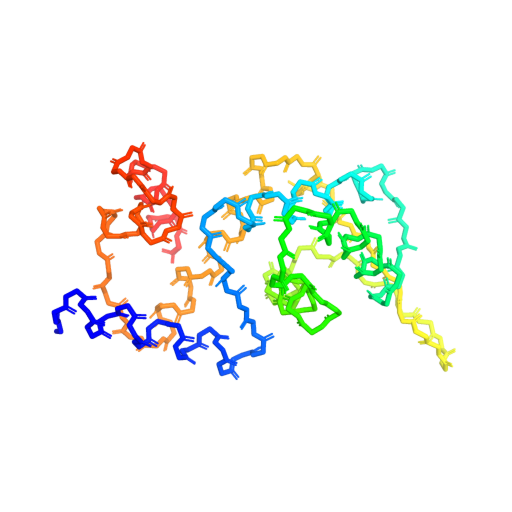1.00 21.32 299 GLN A CA 1
ATOM 1051 C C . GLN A 1 129 ? -22.701 23.555 -22.423 1.00 20.23 299 GLN A C 1
ATOM 1052 O O . GLN A 1 129 ? -23.313 22.584 -21.986 1.00 19.56 299 GLN A O 1
ATOM 1058 N N . TRP A 1 130 ? -21.432 23.809 -22.102 1.00 19.42 300 TRP A N 1
ATOM 1059 C CA . TRP A 1 130 ? -20.721 22.955 -21.131 1.00 19.06 300 TRP A CA 1
ATOM 1060 C C . TRP A 1 130 ? -21.423 22.923 -19.780 1.00 19.43 300 TRP A C 1
ATOM 1061 O O . TRP A 1 130 ? -21.540 21.869 -19.140 1.00 19.09 300 TRP A O 1
ATOM 1072 N N . SER A 1 131 ? -21.892 24.084 -19.328 1.00 18.71 301 SER A N 1
ATOM 1073 C CA . SER A 1 131 ? -22.582 24.167 -18.043 1.00 19.45 301 SER A CA 1
ATOM 1074 C C . SER A 1 131 ? -23.846 23.308 -18.095 1.00 20.00 301 SER A C 1
ATOM 1075 O O . SER A 1 131 ? -24.130 22.513 -17.187 1.00 19.09 301 SER A O 1
ATOM 1078 N N . SER A 1 132 ? -24.588 23.448 -19.186 1.00 20.63 302 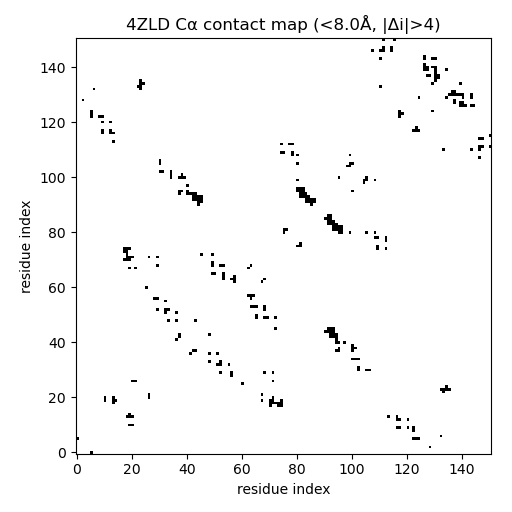SER A N 1
ATOM 1079 C CA . SER A 1 132 ? -25.803 22.678 -19.379 1.00 21.33 302 SER A CA 1
ATOM 1080 C C . SER A 1 132 ? -25.494 21.179 -19.393 1.00 20.87 302 SER A C 1
ATOM 1081 O O . SER A 1 132 ? -26.177 20.390 -18.706 1.00 22.19 302 SER A O 1
ATOM 1084 N N . LEU A 1 133 ? -24.466 20.800 -20.144 1.00 20.50 303 LEU A N 1
ATOM 1085 C CA . LEU A 1 133 ? -24.094 19.387 -20.324 1.00 20.54 303 LEU A CA 1
ATOM 1086 C C . LEU A 1 133 ? -23.688 18.725 -19.023 1.00 20.15 303 LEU A C 1
ATOM 1087 O O . LEU A 1 133 ? -24.151 17.615 -18.706 1.00 20.16 303 LEU A O 1
ATOM 1092 N N . LEU A 1 134 ? -22.821 19.401 -18.277 1.00 19.17 304 LEU A N 1
ATOM 1093 C CA . LEU A 1 134 ? -22.183 18.780 -17.104 1.00 18.33 304 LEU A CA 1
ATOM 1094 C C . LEU A 1 134 ? -22.886 19.061 -15.789 1.00 17.86 304 LEU A C 1
ATOM 1095 O O . LEU A 1 134 ? -22.680 18.320 -14.811 1.00 17.92 304 LEU A O 1
ATOM 1100 N N . TYR A 1 135 ? -23.681 20.133 -15.746 1.00 18.05 305 TYR A N 1
ATOM 1101 C CA . TYR A 1 135 ? -24.396 20.529 -14.531 1.00 19.11 305 TYR A CA 1
ATOM 1102 C C . TYR A 1 135 ? -25.933 20.625 -14.634 1.00 20.85 305 TYR A C 1
ATOM 1103 O O . TYR A 1 135 ? -26.606 20.684 -13.600 1.00 21.91 305 TYR A O 1
ATOM 1112 N N . GLY A 1 136 ? -26.479 20.626 -15.848 1.00 21.76 306 GLY A N 1
ATOM 1113 C CA . GLY A 1 136 ? -27.917 20.777 -16.040 1.00 23.83 306 GLY A CA 1
ATOM 1114 C C . GLY A 1 136 ? -28.456 22.151 -15.692 1.00 25.25 306 GLY A C 1
ATOM 1115 O O . GLY A 1 136 ? -29.651 22.301 -15.449 1.00 27.40 306 GLY A O 1
ATOM 1116 N N . ASP A 1 137 ? -27.585 23.162 -15.698 1.00 25.69 307 ASP A N 1
ATOM 1117 C CA . ASP A 1 137 ? -27.993 24.544 -15.447 1.00 26.06 307 ASP A CA 1
ATOM 1118 C C . ASP A 1 137 ? -27.040 25.451 -16.206 1.00 26.81 307 ASP A C 1
ATOM 1119 O O . ASP A 1 137 ? -26.109 24.969 -16.843 1.00 22.99 307 ASP A O 1
ATOM 1124 N N . LEU A 1 138 ? -27.301 26.752 -16.176 1.00 27.90 308 LEU A N 1
ATOM 1125 C CA . LEU A 1 138 ? -26.418 27.705 -16.839 1.00 30.58 308 LEU A CA 1
ATOM 1126 C C . LEU A 1 138 ? -25.598 28.475 -15.811 1.00 28.76 308 LEU A C 1
ATOM 1127 O O . LEU A 1 138 ? -25.037 29.512 -16.138 1.00 33.21 308 LEU A O 1
ATOM 1132 N N . ALA A 1 139 ? -25.508 27.947 -14.587 1.00 27.00 309 ALA A N 1
ATOM 1133 C CA . ALA A 1 139 ? -24.813 28.599 -13.469 1.00 25.46 309 ALA A CA 1
ATOM 1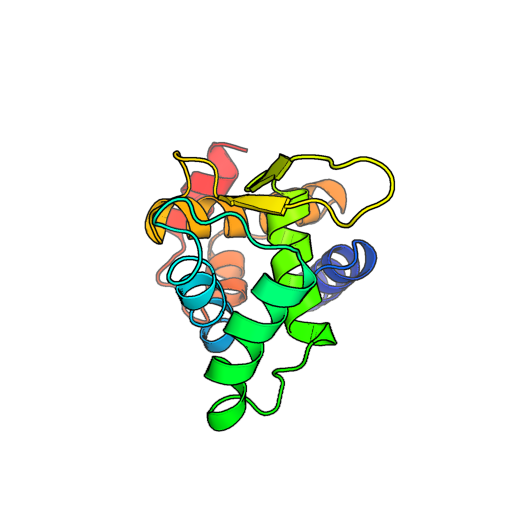134 C C . ALA A 1 139 ? -23.309 28.274 -13.340 1.00 23.73 309 ALA A C 1
ATOM 1135 O O . ALA A 1 139 ? -22.623 28.803 -12.456 1.00 24.36 309 ALA A O 1
ATOM 1137 N N . HIS A 1 140 ? -22.807 27.392 -14.190 1.00 21.95 310 HIS A N 1
ATOM 1138 C CA . HIS A 1 140 ? -21.420 26.940 -14.088 1.00 21.79 310 HIS A CA 1
ATOM 1139 C C . HIS A 1 140 ? -20.600 27.391 -15.297 1.00 21.31 310 HIS A C 1
ATOM 1140 O O . HIS A 1 140 ? -19.552 26.824 -15.583 1.00 21.18 310 HIS A O 1
ATOM 1147 N N . LYS A 1 141 ? -21.079 28.420 -15.989 1.00 22.05 311 LYS A N 1
ATOM 1148 C CA . LYS A 1 141 ? -20.366 28.963 -17.159 1.00 23.01 311 LYS A CA 1
ATOM 1149 C C . LYS A 1 141 ? -18.956 29.438 -16.816 1.00 21.48 311 LYS A C 1
ATOM 1150 O O . LYS A 1 141 ? -18.006 29.136 -17.526 1.00 20.76 311 LYS A O 1
ATOM 1156 N N . SER A 1 142 ? -18.814 30.198 -15.731 1.00 19.84 312 SER A N 1
ATOM 1157 C CA . SER A 1 142 ? -17.494 30.738 -15.362 1.00 19.50 312 SER A CA 1
ATOM 1158 C C . SER A 1 142 ? -16.487 29.633 -15.009 1.00 19.07 312 SER A C 1
ATOM 1159 O O . SER A 1 142 ? -15.312 29.691 -15.372 1.00 18.36 312 SER A O 1
ATOM 1162 N N . HIS A 1 143 ? -16.973 28.610 -14.310 1.00 18.38 313 HIS A N 1
ATOM 1163 C CA . HIS A 1 143 ? -16.198 27.430 -14.006 1.00 18.20 313 HIS A CA 1
ATOM 1164 C C . HIS A 1 143 ? -15.704 26.734 -15.272 1.00 17.72 313 HIS A C 1
ATOM 1165 O O . HIS A 1 143 ? -14.533 26.361 -15.365 1.00 17.63 313 HIS A O 1
ATOM 1172 N N . MET A 1 144 ? -16.603 26.522 -16.234 1.00 18.02 314 MET A N 1
ATOM 1173 C CA . MET A 1 144 ? -16.208 25.851 -17.477 1.00 18.10 314 MET A CA 1
ATOM 1174 C C . MET A 1 144 ? -15.266 26.717 -18.314 1.00 18.17 314 MET A C 1
ATOM 1175 O O . MET A 1 144 ? -14.329 26.213 -18.912 1.00 18.72 314 MET A O 1
ATOM 1180 N N . GLN A 1 145 ? -15.516 28.018 -18.317 1.00 17.71 315 GLN A N 1
ATOM 1181 C CA . GLN A 1 145 ? -14.629 28.997 -18.962 1.00 17.68 315 GLN A CA 1
ATOM 1182 C C . GLN A 1 145 ? -13.193 28.929 -18.402 1.00 17.36 315 GLN A C 1
ATOM 1183 O O . GLN A 1 145 ? -12.204 28.889 -19.150 1.00 17.72 315 GLN A O 1
ATOM 1189 N N . SER A 1 146 ? -13.075 28.867 -17.077 1.00 16.84 316 SER A N 1
ATOM 1190 C CA . SER A 1 146 ? -11.783 28.706 -16.428 1.00 17.42 316 SER A CA 1
ATOM 1191 C C . SER A 1 146 ? -11.066 27.439 -16.894 1.00 17.72 316 SER A C 1
ATOM 1192 O O . SER A 1 146 ? -9.876 27.460 -17.208 1.00 18.24 316 SER A O 1
ATOM 1195 N N . ILE A 1 147 ? -11.799 26.328 -16.914 1.00 16.68 317 ILE A N 1
ATOM 1196 C CA . ILE A 1 147 ? -11.237 25.069 -17.370 1.00 17.67 317 ILE A CA 1
ATOM 1197 C C . ILE A 1 147 ? -10.758 25.194 -18.812 1.00 17.14 317 ILE A C 1
ATOM 1198 O O . ILE A 1 147 ? -9.650 24.786 -19.129 1.00 18.81 317 ILE A O 1
ATOM 1203 N N . ILE A 1 148 ? -11.596 25.760 -19.683 1.00 17.68 318 ILE A N 1
ATOM 1204 C CA . ILE A 1 148 ? -11.243 25.906 -21.095 1.00 18.43 318 ILE A CA 1
ATOM 1205 C C . ILE A 1 148 ? -9.963 26.735 -21.234 1.00 19.12 318 ILE A C 1
ATOM 1206 O O . ILE A 1 148 ? -9.047 26.354 -21.963 1.00 19.54 318 ILE A O 1
ATOM 1211 N N . ASP A 1 149 ? -9.894 27.843 -20.516 1.00 19.17 319 ASP A N 1
ATOM 1212 C CA . ASP A 1 149 ? -8.730 28.744 -20.631 1.00 20.21 319 ASP A CA 1
ATOM 1213 C C . ASP A 1 149 ? -7.435 28.167 -20.076 1.00 22.44 319 ASP A C 1
ATOM 1214 O O . ASP A 1 149 ? -6.354 28.528 -20.554 1.00 25.42 319 ASP A O 1
ATOM 1219 N N . LYS A 1 150 ? -7.522 27.290 -19.084 1.00 21.66 320 LYS A N 1
ATOM 1220 C CA . LYS A 1 150 ? -6.346 26.607 -18.569 1.00 24.23 320 LYS A CA 1
ATOM 1221 C C . LYS A 1 150 ? -5.880 25.414 -19.413 1.00 26.26 320 LYS A C 1
ATOM 1222 O O . LYS A 1 150 ? -4.722 25.004 -19.290 1.00 29.53 320 LYS A O 1
ATOM 1228 N N A LEU A 1 151 ? -6.783 24.873 -20.231 0.50 23.65 321 LEU A N 1
ATOM 1229 N N B LEU A 1 151 ? -6.745 24.847 -20.251 0.50 26.78 321 LEU A N 1
ATOM 1230 C CA A LEU A 1 151 ? -6.459 23.806 -21.176 0.50 23.88 321 LEU A CA 1
ATOM 1231 C CA B LEU A 1 151 ? -6.331 23.743 -21.130 0.50 28.99 321 LEU A CA 1
ATOM 1232 C C A LEU A 1 151 ? -5.733 24.352 -22.412 0.50 23.77 321 LEU A C 1
ATOM 1233 C C B LEU A 1 151 ? -5.538 24.252 -22.344 0.50 29.04 321 LEU A C 1
ATOM 1234 O O A LEU A 1 151 ? -6.060 25.422 -22.931 0.50 23.84 321 LEU A O 1
ATOM 1235 O O B LEU A 1 151 ? -5.392 23.555 -23.360 0.50 28.35 321 LEU A O 1
#

GO terms:
  GO:0005737 cytoplasm (C, IDA)
  GO:0003723 RNA binding (F, IDA)
  GO:0061630 ubiquitin protein ligase activity (F, IDA)
  GO:0003725 double-stranded RNA binding (F, IDA)
  GO:0035613 RNA stem-loop binding (F, IDA)
  GO:0000209 protein polyubiquitination (P, IDA)
  GO:0000209 protein polyubiquitination (P, IMP)
  GO:0009986 cell surface (C, IDA)
  GO:0016020 membrane (C, IDA)
  GO:0003677 DNA binding (F, IDA)
  GO:0003723 RNA binding (F, HDA)

InterPro domains:
  IPR000571 Zinc finger, CCCH-type [PF00642] (411-437)
  IPR000571 Zinc finger, CCCH-type [PS50103] (410-438)
  IPR000571 Zinc finger, CCCH-type [SM00356] (410-437)
  IPR001841 Zinc finger, RING-type [PF14634] (14-54)
  IPR001841 Zinc finger, RING-type [PS50089] (14-54)
  IPR001841 Zinc finger, RING-type [SM00184] (14-53)
  IPR013083 Zinc finger, RING/FYVE/PHD-type [G3DSA:3.30.40.10] (2-83)
  IPR017907 Zinc finger, RING-type, conserved site [PS00518] (33-42)
  IPR036855 Zinc finger, CCCH-type superfamily [SSF90229] (409-441)
  IPR041523 Roquin II [PF18386] (268-323)
  IPR048575 Roquin 1/2-like, ROQ domain [PF21206] (179-265)
  IPR052249 Roquin domain-containing protein [PTHR13139] (1-1177)

Foldseek 3Di:
DDLVVLLVLLQVLLVVQLAHDPAQVLLLLLLVQLLVCALVPDWAFLQVSLVSSLVVCVVPDVPRDSSHSSRSVSLLVVLVQWDWADDPPDTIITHGPNQCNDSVRVVLSSLLSSVVSSVVSVRDDALQSSCCGNHVDSVCSVVNVVSVVVD

Organism: Homo sapiens (NCBI:txid9606)

Sequence (151 aa):
QNPQQQLSANLWAAVRARGCQFLGPAMQEEEALKLVLLLALEDGSALSRKVLVLFVVQRLEPRFPQASKTSIGHVVQLLYRASCFKVTKRDEDSSSLMQLKEEFRSYEALRREHDAQIVHIAMEAGLRISPEQWSSLLYGDLAHKSHMQSIIDKLL

B-factor: mean 22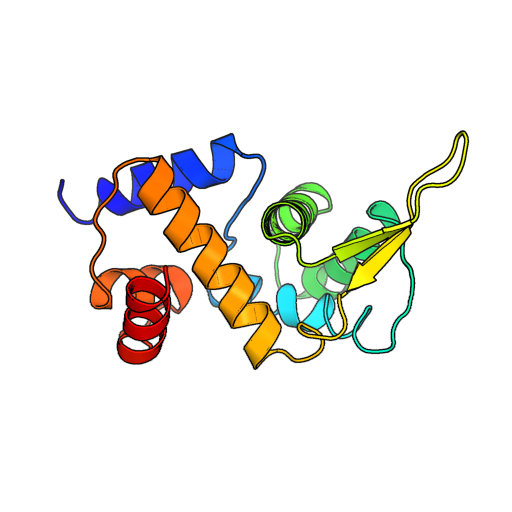.9, std 7.79, range [13.46, 65.46]

Nearest PDB structures (foldseek):
  4zld-assembly1_A  TM=1.007E+00  e=1.400E-25  Homo sapiens
  4qi0-assembly1_A  TM=9.977E-01  e=8.430E-23  Mus musculus
  4qi0-assembly2_B  TM=9.914E-01  e=8.892E-23  Mus musculus
  4z31-assembly1_B  TM=9.935E-01  e=1.101E-22  Homo sapiens
  4qil-assembly1_A  TM=9.940E-01  e=3.032E-22  Homo sapiens

Solvent-accessible surface area: 8093 Å² total; per-residue (Å²): 132,82,76,128,86,21,25,57,49,0,58,60,10,0,137,86,72,34,2,24,22,14,22,45,54,5,0,55,56,0,0,86,13,1,10,89,10,0,86,114,17,45,43,27,18,87,159,78,0,10,75,76,0,6,113,149,5,91,119,147,23,135,99,11,42,142,90,10,1,19,48,0,0,52,0,0,90,88,13,64,0,12,127,57,61,182,100,138,179,90,59,40,43,5,41,0,66,137,115,25,69,58,63,147,29,0,7,67,55,0,0,18,17,0,4,80,0,1,108,73,44,53,12,208,14,57,38,89,30,4,0,54,25,0,41,56,58,108,85,56,89,88,52,0,93,38,3,53,112,170,79

Secondary structure (DSSP, 8-state):
--HHHHHHHHHHHHHHTT-----HHHHHHHHHHHHHHHTT---EEHHHHHHHHHHHHTTT-TT-SHHHHHHHHHHHHHTT-EEEEEETTEEEEEEE-GGG-SHHHHHHHHHHHHHHHHHHTT----HHHHHHHHHSSSTTHHHHHHHHHH-

CATH classification: 1.20.120.1790

Radius of gyration: 15.36 Å; Cα contacts (8 Å, |Δi|>4): 192; chains: 1; bounding box: 35×42×39 Å